Protein AF-A0A416RT00-F1 (afdb_monomer_lite)

Sequence (94 aa):
MSTWHKETAKRLTISAEDGKRKRTGFDGVVHFIPGLFNEEFNFRAIEKSTASMITTQASGYEKHHQDTTTLYGEDVQLIAKDGKIYYLPESKAE

Radius of gyration: 24.74 Å; chains: 1; bounding box: 54×31×66 Å

pLDDT: mean 85.04, std 12.05, range [46.62, 95.75]

Foldseek 3Di:
DQPVLVVVCVVQVPDLPVQKTFDDDPLQVVQVVVCVVPVCSRMDGHDNVVSVVSVCVNVVVDPPPPVPPPPPPDDWDWDDDPNDIDTDDDPPDD

Secondary structure (DSSP, 8-state):
-HHHHHHHHHHTTEETTTTEEE--HHHHHHHHHHHHH-GGGGEEE--HHHHHHHHHHHTT----------TTSS--EEEEETTEEEEE------

Structure (mmCIF, N/CA/C/O backbone):
data_AF-A0A416RT00-F1
#
_entry.id   AF-A0A416RT00-F1
#
loop_
_atom_site.group_PDB
_atom_site.id
_atom_site.type_symbol
_atom_site.label_atom_id
_atom_site.label_alt_id
_atom_site.label_comp_id
_atom_site.label_asym_id
_atom_site.label_entity_id
_atom_site.label_seq_id
_atom_site.pdbx_PDB_ins_code
_atom_site.Cartn_x
_atom_site.Cartn_y
_atom_site.Cartn_z
_atom_site.occupancy
_atom_site.B_iso_or_equiv
_atom_site.auth_seq_id
_atom_site.auth_comp_id
_atom_site.auth_asym_id
_atom_site.auth_atom_id
_atom_site.pdbx_PDB_model_num
ATOM 1 N N . MET A 1 1 ? 10.040 5.380 -5.196 1.00 58.56 1 MET A N 1
ATOM 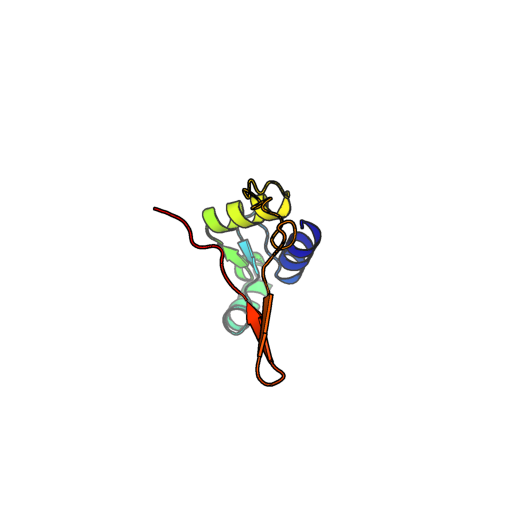2 C CA . MET A 1 1 ? 9.163 4.199 -5.028 1.00 58.56 1 MET A CA 1
ATOM 3 C C . MET A 1 1 ? 8.230 4.305 -3.811 1.00 58.56 1 MET A C 1
ATOM 5 O O . MET A 1 1 ? 7.114 3.818 -3.890 1.00 58.56 1 MET A O 1
ATOM 9 N N . SER A 1 2 ? 8.59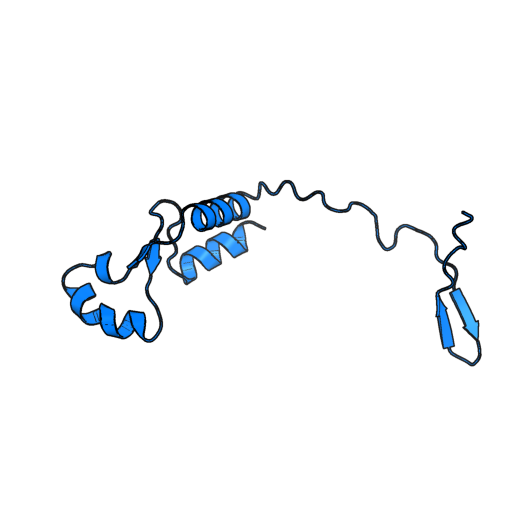4 5.012 -2.729 1.00 72.25 2 SER A N 1
ATOM 10 C CA . SER A 1 2 ? 7.798 5.077 -1.484 1.00 72.25 2 SER A CA 1
ATOM 11 C C . SER A 1 2 ? 6.471 5.863 -1.542 1.00 72.25 2 SER A C 1
ATOM 13 O O . SER A 1 2 ? 5.555 5.538 -0.788 1.00 72.25 2 SER A O 1
ATOM 15 N N . THR A 1 3 ? 6.324 6.869 -2.417 1.00 83.88 3 THR A N 1
ATOM 16 C CA . THR A 1 3 ? 5.109 7.715 -2.478 1.00 83.88 3 THR A CA 1
ATOM 17 C C . THR A 1 3 ? 3.859 6.918 -2.845 1.00 83.88 3 THR A C 1
ATOM 19 O O . THR A 1 3 ? 2.854 7.013 -2.147 1.00 83.88 3 THR A O 1
ATOM 22 N N . TRP A 1 4 ? 3.942 6.057 -3.866 1.00 87.62 4 TRP A N 1
ATOM 23 C C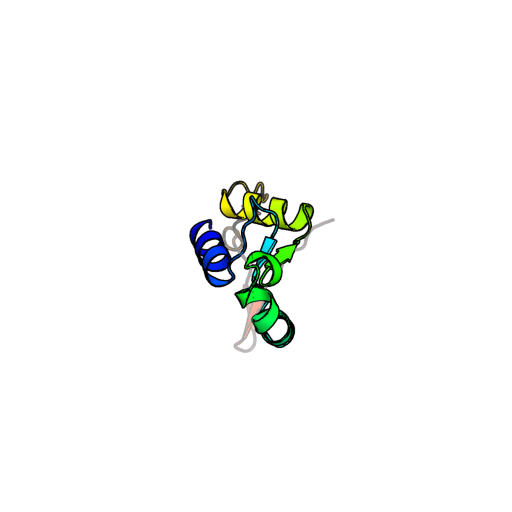A . TRP A 1 4 ? 2.811 5.228 -4.292 1.00 87.62 4 TRP A CA 1
ATOM 24 C C . TRP A 1 4 ? 2.336 4.280 -3.183 1.00 87.62 4 TRP A C 1
ATOM 26 O O . TRP A 1 4 ? 1.132 4.148 -2.953 1.00 87.62 4 TRP A O 1
ATOM 36 N N . HIS A 1 5 ? 3.273 3.662 -2.452 1.00 85.44 5 HIS A N 1
ATOM 37 C CA . HIS A 1 5 ? 2.944 2.778 -1.331 1.00 85.44 5 HIS A CA 1
ATOM 38 C C . HIS A 1 5 ? 2.244 3.540 -0.203 1.00 85.44 5 HIS A C 1
ATOM 40 O O . HIS A 1 5 ? 1.215 3.082 0.293 1.00 85.44 5 HIS A O 1
ATOM 46 N N . LYS A 1 6 ? 2.745 4.727 0.163 1.00 86.44 6 LYS A N 1
ATOM 47 C CA . LYS A 1 6 ? 2.136 5.573 1.203 1.00 86.44 6 LYS A CA 1
ATOM 48 C C . LYS A 1 6 ? 0.733 6.042 0.815 1.00 86.44 6 LYS A C 1
ATOM 50 O O . LYS A 1 6 ? -0.199 5.926 1.610 1.00 86.44 6 LYS A O 1
ATOM 55 N N . GLU A 1 7 ? 0.561 6.534 -0.409 1.00 90.56 7 GLU A N 1
ATOM 56 C CA . GLU A 1 7 ? -0.740 6.980 -0.918 1.00 90.56 7 GLU A CA 1
ATOM 57 C C . GLU A 1 7 ? -1.746 5.832 -0.995 1.00 90.56 7 GLU A C 1
ATOM 59 O O . GLU A 1 7 ? -2.903 5.984 -0.599 1.00 90.56 7 GLU A O 1
ATOM 64 N N . THR A 1 8 ? -1.301 4.656 -1.439 1.00 90.38 8 THR A N 1
ATOM 65 C CA . THR A 1 8 ? -2.149 3.466 -1.528 1.00 90.38 8 THR A CA 1
ATOM 66 C C . THR A 1 8 ? -2.551 2.954 -0.147 1.00 90.38 8 THR A C 1
ATOM 68 O O . THR A 1 8 ? -3.731 2.664 0.058 1.00 90.38 8 THR A O 1
ATOM 71 N N . ALA A 1 9 ? -1.625 2.899 0.816 1.00 90.75 9 ALA A N 1
ATOM 72 C CA . ALA A 1 9 ? -1.930 2.518 2.195 1.00 90.75 9 ALA A CA 1
ATOM 73 C C . ALA A 1 9 ? -2.959 3.469 2.825 1.00 90.75 9 ALA A C 1
ATOM 75 O O . ALA A 1 9 ? -3.937 3.012 3.415 1.00 90.75 9 ALA A O 1
ATOM 76 N N . LYS A 1 10 ? -2.814 4.785 2.608 1.00 91.25 10 LYS A N 1
ATOM 77 C CA . LYS A 1 10 ? -3.793 5.787 3.055 1.00 91.25 10 LYS A CA 1
ATOM 78 C C . LYS A 1 10 ? -5.158 5.588 2.393 1.00 91.25 10 LYS A C 1
ATOM 80 O O . LYS A 1 10 ? -6.170 5.517 3.089 1.00 91.25 10 LYS A O 1
ATOM 85 N N . ARG A 1 11 ? -5.195 5.454 1.061 1.00 91.12 11 ARG A N 1
ATOM 86 C CA . ARG A 1 11 ? -6.433 5.263 0.281 1.00 91.12 11 ARG A CA 1
ATOM 87 C C . ARG A 1 11 ? -7.204 4.019 0.713 1.00 91.12 11 ARG A C 1
ATOM 89 O O . ARG A 1 11 ? -8.427 4.050 0.770 1.00 91.12 11 ARG A O 1
ATOM 96 N N . LEU A 1 12 ? -6.494 2.931 0.999 1.00 90.44 12 LEU A N 1
ATOM 97 C CA . LEU A 1 12 ? -7.084 1.661 1.424 1.00 90.44 12 LEU A CA 1
ATOM 98 C C . LEU A 1 12 ? -7.258 1.558 2.945 1.00 90.44 12 LEU A C 1
ATOM 100 O O . LEU A 1 12 ? -7.743 0.536 3.430 1.00 90.44 12 LEU A O 1
ATOM 104 N N . THR A 1 13 ? -6.867 2.599 3.689 1.00 93.06 13 THR A N 1
ATOM 105 C CA . THR A 1 13 ? -6.889 2.635 5.156 1.00 93.06 13 THR A CA 1
ATOM 106 C C . THR A 1 13 ? -6.234 1.380 5.747 1.00 93.06 13 THR A C 1
ATOM 108 O O . THR A 1 13 ? -6.828 0.642 6.537 1.00 93.06 13 THR A O 1
ATOM 111 N N . ILE A 1 14 ? -5.018 1.098 5.280 1.00 93.69 14 ILE A N 1
ATOM 112 C CA . ILE A 1 14 ? -4.155 0.031 5.781 1.00 93.69 14 ILE A CA 1
ATOM 113 C C . ILE A 1 14 ? -3.220 0.649 6.817 1.00 93.69 14 ILE A C 1
ATOM 115 O O . ILE A 1 14 ? -2.456 1.556 6.491 1.00 93.69 14 ILE A O 1
ATOM 119 N N . SER A 1 15 ? -3.258 0.129 8.040 1.00 90.94 15 SER A N 1
ATOM 120 C CA . SER A 1 15 ? -2.264 0.401 9.073 1.00 90.94 15 SER A CA 1
ATOM 121 C C . SER A 1 15 ? -1.338 -0.808 9.172 1.00 90.94 15 SER A C 1
ATOM 123 O O . SER A 1 15 ? -1.734 -1.873 9.648 1.00 90.94 15 SER A O 1
ATOM 125 N N . ALA A 1 16 ? -0.114 -0.663 8.657 1.00 87.12 16 ALA A N 1
ATOM 126 C CA . ALA A 1 16 ? 0.908 -1.703 8.771 1.00 87.12 16 ALA A CA 1
ATOM 127 C C . ALA A 1 16 ? 1.424 -1.833 10.215 1.00 87.12 16 ALA A C 1
ATOM 129 O O . ALA A 1 16 ? 1.766 -2.935 10.632 1.00 87.12 16 ALA A O 1
ATOM 130 N N . GLU A 1 17 ? 1.425 -0.733 10.974 1.00 87.06 17 GLU A N 1
ATOM 131 C CA . GLU A 1 17 ? 1.801 -0.703 12.393 1.00 87.06 17 GLU A CA 1
ATOM 132 C C . GLU A 1 17 ? 0.785 -1.463 13.252 1.00 87.06 17 GLU A C 1
ATOM 134 O O . GLU A 1 17 ? 1.164 -2.347 14.016 1.00 87.06 17 GLU A O 1
ATOM 139 N N . ASP A 1 18 ? -0.509 -1.201 13.047 1.00 89.19 18 ASP A N 1
ATOM 140 C CA . ASP A 1 18 ? -1.585 -1.863 13.798 1.00 89.19 18 ASP A CA 1
ATOM 141 C C . ASP A 1 18 ? -1.975 -3.230 13.212 1.00 89.19 18 ASP A C 1
ATOM 143 O O . ASP A 1 18 ? -2.881 -3.893 13.715 1.00 89.19 18 ASP A O 1
ATOM 147 N N . GLY A 1 19 ? -1.353 -3.643 12.102 1.00 93.12 19 GLY A N 1
ATOM 148 C CA . GLY A 1 19 ? -1.646 -4.913 11.442 1.00 93.12 19 GLY A CA 1
ATOM 149 C C . GLY A 1 19 ? -3.109 -5.054 11.012 1.00 93.12 19 GLY A C 1
ATOM 150 O O . GLY A 1 19 ? -3.649 -6.162 11.026 1.00 93.12 19 GLY A O 1
ATOM 151 N N . LYS A 1 20 ? -3.761 -3.959 10.597 1.00 94.94 20 LYS A N 1
ATOM 152 C CA . LYS A 1 20 ? -5.175 -3.965 10.194 1.00 94.94 20 LYS A CA 1
ATOM 153 C C . LYS A 1 20 ? -5.459 -3.138 8.949 1.00 94.94 20 LYS A C 1
ATOM 155 O O . LYS A 1 20 ? -4.723 -2.226 8.584 1.00 94.94 20 LYS A O 1
ATOM 160 N N . ARG A 1 21 ? -6.572 -3.452 8.288 1.00 95.31 21 ARG A N 1
ATOM 161 C CA . ARG A 1 21 ? -7.107 -2.676 7.163 1.00 95.31 21 ARG A CA 1
ATOM 162 C C . ARG A 1 21 ? -8.605 -2.472 7.292 1.00 95.31 21 ARG A C 1
ATOM 164 O O . ARG A 1 21 ? -9.299 -3.337 7.829 1.00 95.31 21 ARG A O 1
ATOM 171 N N . LYS A 1 22 ? -9.116 -1.378 6.731 1.00 94.94 22 LYS A N 1
ATOM 172 C CA . LYS A 1 22 ? -10.560 -1.138 6.653 1.00 94.94 22 LYS A CA 1
ATOM 173 C C . LYS A 1 22 ? -11.251 -2.206 5.796 1.00 94.94 22 LYS A C 1
ATOM 175 O O . LYS A 1 22 ? -10.725 -2.653 4.766 1.00 94.94 22 LYS A O 1
ATOM 180 N N . ARG A 1 23 ? -12.428 -2.644 6.241 1.00 94.12 23 ARG A N 1
ATOM 181 C CA . ARG A 1 23 ? -13.336 -3.517 5.489 1.00 94.12 23 ARG A CA 1
ATOM 182 C C . ARG A 1 23 ? -13.993 -2.713 4.375 1.00 94.12 23 ARG A C 1
ATOM 184 O O . ARG A 1 23 ? -14.351 -1.553 4.553 1.00 94.12 23 ARG A O 1
ATOM 191 N N . THR A 1 24 ? -14.121 -3.321 3.204 1.00 92.81 24 THR A N 1
ATOM 192 C CA . THR A 1 24 ? -14.671 -2.669 2.009 1.00 92.81 24 THR A CA 1
ATOM 193 C C . THR A 1 24 ? -15.623 -3.626 1.296 1.00 92.81 24 THR A C 1
ATOM 195 O O . THR A 1 24 ? -15.671 -4.817 1.617 1.00 92.81 24 THR A O 1
ATOM 198 N N . GLY A 1 25 ? -16.398 -3.113 0.338 1.00 91.31 25 GLY A N 1
ATOM 199 C CA . GLY A 1 25 ? -17.369 -3.917 -0.405 1.00 91.31 25 GLY A CA 1
ATOM 200 C C . GLY A 1 25 ? -18.472 -4.470 0.499 1.00 91.31 25 GLY A C 1
ATOM 201 O O . GLY A 1 25 ? -18.863 -3.829 1.473 1.00 91.31 25 GLY A O 1
ATOM 202 N N . PHE A 1 26 ? -18.961 -5.668 0.182 1.00 93.19 26 PHE A N 1
ATOM 203 C CA . PHE A 1 26 ? -20.064 -6.298 0.913 1.00 93.19 26 PHE A CA 1
ATOM 204 C C . PHE A 1 26 ? -19.741 -6.543 2.399 1.00 93.19 26 PHE A C 1
ATOM 206 O O . PHE A 1 26 ? -20.563 -6.241 3.258 1.00 93.19 26 PHE A O 1
ATOM 213 N N . ASP A 1 27 ? -18.519 -6.991 2.711 1.00 91.25 27 ASP A N 1
ATOM 214 C CA . ASP A 1 27 ? -18.036 -7.160 4.093 1.00 91.25 27 ASP A CA 1
ATOM 215 C C . ASP A 1 27 ? -18.085 -5.835 4.876 1.00 91.25 27 ASP A C 1
ATOM 217 O O . ASP A 1 27 ? -18.485 -5.797 6.036 1.00 91.25 27 ASP A O 1
ATOM 221 N N . GLY A 1 28 ? -17.758 -4.718 4.218 1.00 92.31 28 GLY A N 1
ATOM 222 C CA . GLY A 1 28 ? -17.889 -3.384 4.807 1.00 92.31 28 GLY A CA 1
ATOM 223 C C . GLY A 1 28 ? -19.340 -2.988 5.100 1.00 92.31 28 GLY A C 1
ATOM 224 O O . GLY A 1 28 ? -19.601 -2.397 6.141 1.00 92.31 28 GLY A O 1
ATOM 225 N N . VAL A 1 29 ? -20.289 -3.343 4.226 1.00 92.94 29 VAL A N 1
ATOM 226 C CA . VAL A 1 29 ? -21.722 -3.058 4.435 1.00 92.94 29 VAL A CA 1
ATOM 227 C C . VAL A 1 29 ? -22.267 -3.833 5.634 1.00 92.94 29 VAL A C 1
ATOM 229 O O . VAL A 1 29 ? -22.949 -3.253 6.475 1.00 92.94 29 VAL A O 1
ATOM 232 N N . VAL A 1 30 ? -21.925 -5.120 5.756 1.00 93.31 30 VAL A N 1
ATOM 233 C CA . VAL A 1 30 ? -22.354 -5.966 6.885 1.00 93.31 30 VAL A CA 1
ATOM 234 C C . VAL A 1 30 ? -21.813 -5.433 8.214 1.00 93.31 30 VAL A C 1
ATOM 236 O O . VAL A 1 30 ? -22.533 -5.385 9.210 1.00 93.31 30 VAL A O 1
ATOM 239 N N . HIS A 1 31 ? -20.557 -4.987 8.226 1.00 93.31 31 HIS A N 1
ATOM 240 C CA . HIS A 1 31 ? -19.901 -4.483 9.430 1.00 93.31 31 HIS A CA 1
ATOM 241 C C . HIS A 1 31 ? -20.133 -2.992 9.711 1.00 93.31 31 HIS A C 1
ATOM 243 O O . HIS A 1 31 ? -19.687 -2.509 10.750 1.00 93.31 31 HIS A O 1
ATOM 249 N N . PHE A 1 32 ? -20.877 -2.279 8.859 1.00 90.44 32 PHE A N 1
ATOM 250 C CA . PHE A 1 32 ? -21.155 -0.855 9.048 1.00 90.44 32 PHE A CA 1
ATOM 251 C C . PHE A 1 32 ? -21.967 -0.587 10.320 1.00 90.44 32 PHE A C 1
ATOM 253 O O . PHE A 1 32 ? -21.558 0.229 11.138 1.00 90.44 32 PHE A O 1
ATOM 260 N N . ILE A 1 33 ? -23.084 -1.302 10.528 1.00 91.06 33 ILE A N 1
ATOM 261 C CA . ILE A 1 33 ? -23.945 -1.091 11.707 1.00 91.06 33 ILE A CA 1
ATOM 262 C C . ILE A 1 33 ? -23.212 -1.443 13.015 1.00 91.06 33 ILE A C 1
ATOM 264 O O . ILE A 1 33 ? -23.195 -0.594 13.905 1.00 91.06 33 ILE A O 1
ATOM 268 N N . PRO A 1 34 ? -22.548 -2.613 13.160 1.00 92.69 34 PRO A N 1
ATOM 269 C CA . PRO A 1 34 ? -21.687 -2.877 14.318 1.00 92.69 34 PRO A CA 1
ATOM 270 C C . PRO A 1 34 ? -20.591 -1.817 14.500 1.00 92.69 34 PRO A C 1
ATOM 272 O O . PRO A 1 34 ? -20.298 -1.406 15.622 1.00 92.69 34 PRO A O 1
ATOM 275 N N . GLY A 1 35 ? -20.033 -1.335 13.386 1.00 90.81 35 GLY A N 1
ATOM 276 C CA . GLY A 1 35 ? -19.018 -0.290 13.327 1.00 90.81 35 GLY A CA 1
ATOM 277 C C . GLY A 1 35 ? -19.444 1.065 13.897 1.00 90.81 35 GLY A C 1
ATOM 278 O O . GLY A 1 35 ? -18.573 1.842 14.278 1.00 90.81 35 GLY A O 1
ATOM 279 N N . LEU A 1 36 ? -20.749 1.347 13.991 1.00 92.12 36 LEU A N 1
ATOM 280 C CA . LEU A 1 36 ? -21.276 2.556 14.640 1.00 92.12 36 LEU A CA 1
ATOM 281 C C . LEU A 1 36 ? -21.193 2.486 16.173 1.00 92.12 36 LEU A C 1
ATOM 283 O O . LEU A 1 36 ? -21.157 3.525 16.826 1.00 92.12 36 LEU A O 1
ATOM 287 N N . PHE A 1 37 ? -21.156 1.279 16.745 1.00 93.81 37 PHE A N 1
ATOM 288 C CA . PHE A 1 37 ? -21.042 1.061 18.191 1.00 93.81 37 PHE A CA 1
ATOM 289 C C . PHE A 1 37 ? -19.595 0.832 18.634 1.00 93.81 37 PHE A C 1
ATOM 291 O O . PHE A 1 37 ? -19.221 1.215 19.740 1.00 93.81 37 PHE A O 1
ATOM 298 N N . ASN A 1 38 ? -18.781 0.201 17.784 1.00 92.81 38 ASN A N 1
ATOM 299 C CA . ASN A 1 38 ? -17.350 0.034 18.011 1.00 92.81 38 ASN A CA 1
ATOM 300 C C . ASN A 1 38 ? -16.602 0.096 16.677 1.00 92.81 38 ASN A C 1
ATOM 302 O O . ASN A 1 38 ? -16.759 -0.774 15.817 1.00 92.81 38 ASN A O 1
ATOM 306 N N . GLU A 1 39 ? -15.753 1.113 16.543 1.00 90.69 39 GLU A N 1
ATOM 307 C CA . GLU A 1 39 ? -15.022 1.404 15.314 1.00 90.69 39 GLU A CA 1
ATOM 308 C C . GLU A 1 39 ? -14.145 0.230 14.847 1.00 90.69 39 GLU A C 1
ATOM 310 O O . GLU A 1 39 ? -13.993 0.040 13.640 1.00 90.69 39 GLU A O 1
ATOM 315 N N . GLU A 1 40 ? -13.658 -0.614 15.763 1.00 91.69 40 GLU A N 1
ATOM 316 C CA . GLU A 1 40 ? -12.809 -1.770 15.449 1.00 91.69 40 GLU A CA 1
ATOM 317 C C . GLU A 1 40 ? -13.514 -2.786 14.533 1.00 91.69 40 GLU A C 1
ATOM 319 O O . GLU A 1 40 ? -12.864 -3.448 13.723 1.00 91.69 40 GLU A O 1
ATOM 324 N N . PHE A 1 41 ? -14.852 -2.858 14.555 1.00 93.69 41 PHE A N 1
ATOM 325 C CA . PHE A 1 41 ? -15.599 -3.727 13.639 1.00 93.69 41 PHE A CA 1
ATOM 326 C C . PHE A 1 41 ? -15.487 -3.303 12.170 1.00 93.69 41 PHE A C 1
ATOM 328 O O . PHE A 1 41 ? -15.638 -4.147 11.287 1.00 93.69 41 PHE A O 1
ATOM 335 N N . ASN A 1 42 ? -15.150 -2.040 11.883 1.00 93.38 42 ASN A N 1
ATOM 336 C CA . ASN A 1 42 ? -14.886 -1.580 10.517 1.00 93.38 42 ASN A CA 1
ATOM 337 C C . ASN A 1 42 ? -13.551 -2.099 9.963 1.00 93.38 42 ASN A C 1
ATOM 339 O O . ASN A 1 42 ? -13.250 -1.871 8.788 1.00 93.38 42 ASN A O 1
ATOM 343 N N . PHE A 1 43 ? -12.741 -2.779 10.776 1.00 95.12 43 PHE A N 1
ATOM 344 C CA . PHE A 1 43 ? -11.407 -3.237 10.418 1.00 95.12 43 PHE A CA 1
ATOM 345 C C . PHE A 1 43 ? -11.296 -4.765 10.456 1.00 95.12 43 PHE A C 1
ATOM 347 O O . PHE A 1 43 ? -12.089 -5.485 11.069 1.00 95.12 43 PHE A O 1
ATOM 354 N N . ARG A 1 44 ? -10.298 -5.279 9.737 1.00 94.56 44 ARG A N 1
ATOM 355 C CA . ARG A 1 44 ? -9.853 -6.672 9.817 1.00 94.56 44 ARG A CA 1
ATOM 356 C C . ARG A 1 44 ? -8.340 -6.738 9.888 1.00 94.56 44 ARG A C 1
ATOM 358 O O . ARG A 1 44 ? -7.659 -5.920 9.267 1.00 94.56 44 ARG A O 1
ATOM 365 N N . ALA A 1 45 ? -7.838 -7.757 10.574 1.00 95.25 45 ALA A N 1
ATOM 366 C CA . ALA A 1 45 ? -6.415 -8.042 10.616 1.00 95.25 45 ALA A CA 1
ATOM 367 C C . ALA A 1 45 ? -5.860 -8.329 9.209 1.00 95.25 45 ALA A C 1
ATOM 369 O O . ALA A 1 45 ? -6.542 -8.903 8.344 1.00 95.25 45 ALA A O 1
ATOM 370 N N . ILE A 1 46 ? -4.611 -7.929 9.003 1.00 94.81 46 ILE A N 1
ATOM 371 C CA . ILE A 1 46 ? -3.757 -8.375 7.903 1.00 94.81 46 ILE A CA 1
ATOM 372 C C . ILE A 1 46 ? -2.678 -9.299 8.462 1.00 94.81 46 ILE A C 1
ATOM 374 O O . ILE A 1 46 ? -2.322 -9.231 9.637 1.00 94.81 46 ILE A O 1
ATOM 378 N N . GLU A 1 47 ? -2.160 -10.189 7.623 1.00 95.75 47 GLU A N 1
ATOM 379 C CA . GLU A 1 47 ? -1.089 -11.085 8.041 1.00 95.75 47 GLU A CA 1
ATOM 380 C C . GLU A 1 47 ? 0.189 -10.292 8.354 1.00 95.75 47 GLU A C 1
ATOM 382 O O . GLU A 1 47 ? 0.527 -9.330 7.657 1.00 95.75 47 GLU A O 1
ATOM 387 N N . LYS A 1 48 ? 0.941 -10.726 9.370 1.00 92.88 48 LYS A N 1
ATOM 388 C CA . LYS A 1 48 ? 2.215 -10.102 9.756 1.00 92.88 48 LYS A CA 1
ATOM 389 C C . LYS A 1 48 ? 3.218 -10.048 8.597 1.00 92.88 48 LYS A C 1
ATOM 391 O O . LYS A 1 48 ? 3.920 -9.051 8.451 1.00 92.88 48 LYS A O 1
ATOM 396 N N . SER A 1 49 ? 3.267 -11.087 7.760 1.00 92.62 49 SER A N 1
ATOM 397 C CA . SER A 1 49 ? 4.114 -11.119 6.558 1.00 92.62 49 SER A CA 1
ATOM 398 C C . SER A 1 49 ? 3.729 -10.014 5.566 1.00 92.62 49 SER A C 1
ATOM 400 O O . SER A 1 49 ? 4.595 -9.307 5.055 1.00 92.62 49 SER A O 1
ATOM 402 N N . THR A 1 50 ? 2.426 -9.793 5.369 1.00 92.81 50 THR A N 1
ATOM 403 C CA . THR A 1 50 ? 1.892 -8.741 4.499 1.00 92.81 50 THR A CA 1
ATOM 404 C C . THR A 1 50 ? 2.220 -7.355 5.052 1.00 92.81 50 THR A C 1
ATOM 406 O O . THR A 1 50 ? 2.692 -6.500 4.305 1.00 92.81 50 THR A O 1
ATOM 409 N N . ALA A 1 51 ? 2.028 -7.132 6.357 1.00 92.56 51 ALA A N 1
ATOM 410 C CA . ALA A 1 51 ? 2.406 -5.877 7.007 1.00 92.56 51 ALA A CA 1
ATOM 411 C C . ALA A 1 51 ? 3.912 -5.596 6.850 1.00 92.56 51 ALA A C 1
ATOM 413 O O . ALA A 1 51 ? 4.298 -4.497 6.457 1.00 92.56 51 ALA A O 1
ATOM 414 N N . SER A 1 52 ? 4.756 -6.614 7.064 1.00 90.88 52 SER A N 1
ATOM 415 C CA . SER A 1 52 ? 6.207 -6.514 6.876 1.00 90.88 52 SER A CA 1
ATOM 416 C C . SER A 1 52 ? 6.579 -6.153 5.439 1.00 90.88 52 SER A C 1
ATOM 418 O O . SER A 1 52 ? 7.406 -5.271 5.232 1.00 90.88 52 SER A O 1
ATOM 420 N N . MET A 1 53 ? 5.960 -6.797 4.447 1.00 89.38 53 MET A N 1
ATOM 421 C CA . MET A 1 53 ? 6.222 -6.531 3.032 1.00 89.38 53 MET A CA 1
ATOM 422 C C . MET A 1 53 ? 5.869 -5.088 2.651 1.00 89.38 53 MET A C 1
ATOM 424 O O . MET A 1 53 ? 6.670 -4.411 2.008 1.00 89.38 53 MET A O 1
ATOM 428 N N . ILE A 1 54 ? 4.714 -4.586 3.105 1.00 88.44 54 ILE A N 1
ATOM 429 C CA . ILE A 1 54 ? 4.297 -3.194 2.873 1.00 88.44 54 ILE A CA 1
ATOM 430 C C . ILE A 1 54 ? 5.305 -2.221 3.492 1.00 88.44 54 ILE A C 1
ATOM 432 O O . ILE A 1 54 ? 5.701 -1.262 2.833 1.00 88.44 54 ILE A O 1
ATOM 436 N N . THR A 1 55 ? 5.750 -2.470 4.726 1.00 88.94 55 THR A N 1
ATOM 437 C CA . THR A 1 55 ? 6.730 -1.617 5.414 1.00 88.94 55 THR A CA 1
ATOM 438 C C . THR A 1 55 ? 8.081 -1.605 4.696 1.00 88.94 55 THR A C 1
ATOM 440 O O . THR A 1 55 ? 8.653 -0.532 4.498 1.00 88.94 55 THR A O 1
ATOM 443 N N . THR A 1 56 ? 8.575 -2.763 4.248 1.00 87.25 56 THR A N 1
ATOM 444 C CA . THR A 1 56 ? 9.830 -2.874 3.484 1.00 87.25 56 THR A CA 1
ATOM 445 C C . THR A 1 56 ? 9.756 -2.130 2.150 1.00 87.25 56 THR A C 1
ATOM 447 O O . THR A 1 56 ? 10.669 -1.387 1.798 1.00 87.25 56 THR A O 1
ATOM 450 N N . GLN A 1 57 ? 8.647 -2.260 1.424 1.00 84.12 57 GLN A N 1
ATOM 451 C CA . GLN A 1 57 ? 8.452 -1.558 0.153 1.00 84.12 57 GLN A CA 1
ATOM 452 C C . GLN A 1 57 ? 8.263 -0.047 0.342 1.00 84.12 57 GLN A C 1
ATOM 454 O O . GLN A 1 57 ? 8.788 0.766 -0.423 1.00 84.12 57 GLN A O 1
ATOM 459 N N . ALA A 1 58 ? 7.561 0.362 1.402 1.00 84.88 58 ALA A N 1
ATOM 460 C CA . ALA A 1 58 ? 7.342 1.768 1.726 1.00 84.88 58 ALA A CA 1
ATOM 461 C C . ALA A 1 58 ? 8.613 2.482 2.214 1.00 84.88 58 ALA A C 1
ATOM 463 O O . ALA A 1 58 ? 8.752 3.686 1.979 1.00 84.88 58 ALA A O 1
ATOM 464 N N . SER A 1 59 ? 9.544 1.771 2.863 1.00 83.56 59 SER A N 1
ATOM 465 C CA . SER A 1 59 ? 10.840 2.326 3.280 1.00 83.56 59 SER A CA 1
ATOM 466 C C . SER A 1 59 ? 11.811 2.511 2.110 1.00 83.56 59 SER A C 1
ATOM 468 O O . SER A 1 59 ? 12.821 3.195 2.258 1.00 83.56 59 SER A O 1
ATOM 470 N N . GLY A 1 60 ? 11.498 1.950 0.935 1.00 73.06 60 GLY A N 1
ATOM 471 C CA . GLY A 1 60 ? 12.387 1.962 -0.226 1.00 73.06 60 GLY A CA 1
ATOM 472 C C . GLY A 1 60 ? 13.627 1.088 -0.036 1.00 73.06 60 GLY A C 1
ATOM 473 O O . GLY A 1 60 ? 14.537 1.148 -0.858 1.00 73.06 60 GLY A O 1
ATOM 474 N N . TYR A 1 61 ? 13.666 0.279 1.027 1.00 65.94 61 TYR A N 1
ATOM 475 C CA . TYR A 1 61 ? 14.745 -0.656 1.315 1.00 65.94 61 TYR A CA 1
ATOM 476 C C . TYR A 1 61 ? 14.483 -1.978 0.594 1.00 65.94 61 TYR A C 1
ATOM 478 O O . TYR A 1 61 ? 14.370 -3.037 1.208 1.00 65.94 61 TYR A O 1
ATOM 486 N N . GLU A 1 62 ? 14.344 -1.928 -0.727 1.00 61.62 62 GLU A N 1
ATOM 487 C CA . GLU A 1 62 ? 14.373 -3.148 -1.516 1.00 61.62 62 GLU A CA 1
ATOM 488 C C . GLU A 1 62 ? 15.810 -3.384 -1.977 1.00 61.62 62 GLU A C 1
ATOM 490 O O . GLU A 1 62 ? 16.328 -2.683 -2.845 1.00 61.62 62 GLU A O 1
ATOM 495 N N . LYS A 1 63 ? 16.456 -4.409 -1.403 1.00 57.81 63 LYS A N 1
ATOM 496 C CA . LYS A 1 63 ? 17.588 -5.097 -2.039 1.00 57.81 63 LYS A CA 1
ATOM 497 C C . LYS A 1 63 ? 17.066 -5.870 -3.253 1.00 57.81 63 LYS A C 1
ATOM 499 O O . LYS A 1 63 ? 17.176 -7.090 -3.317 1.00 57.81 63 LYS A O 1
ATOM 504 N N . HIS A 1 64 ? 16.459 -5.179 -4.207 1.00 58.38 64 HIS A N 1
ATOM 505 C CA . HIS A 1 64 ? 1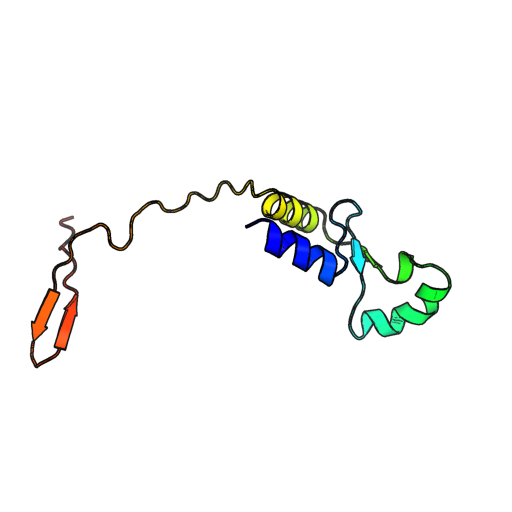6.394 -5.741 -5.539 1.00 58.38 64 HIS A CA 1
ATOM 506 C C . HIS A 1 64 ? 17.815 -5.675 -6.061 1.00 58.38 64 HIS A C 1
ATOM 508 O O . HIS A 1 64 ? 18.394 -4.591 -6.146 1.00 58.38 64 HIS A O 1
ATOM 514 N N . HIS A 1 65 ? 18.392 -6.834 -6.373 1.00 59.44 65 HIS A N 1
ATOM 515 C CA . HIS A 1 65 ? 19.405 -6.878 -7.413 1.00 59.44 65 HIS A CA 1
ATOM 516 C C . HIS A 1 65 ? 18.716 -6.310 -8.650 1.00 59.44 65 HIS A C 1
ATOM 518 O O . HIS A 1 65 ? 18.017 -7.023 -9.365 1.00 59.44 65 HIS A O 1
ATOM 524 N N . GLN A 1 66 ? 18.802 -4.992 -8.831 1.00 59.81 66 GLN A N 1
ATOM 525 C CA . GLN A 1 66 ? 18.508 -4.408 -10.119 1.00 59.81 66 GLN A CA 1
ATOM 526 C C . GLN A 1 66 ? 19.467 -5.110 -11.057 1.00 59.81 66 GLN A C 1
ATOM 528 O O . GLN A 1 66 ? 20.677 -5.093 -10.823 1.00 59.81 66 GLN A O 1
ATOM 533 N N . ASP A 1 67 ? 18.915 -5.808 -12.040 1.00 62.22 67 ASP A N 1
ATOM 534 C CA . ASP A 1 67 ? 19.718 -6.264 -13.148 1.00 62.22 67 ASP A CA 1
ATOM 535 C C . ASP A 1 67 ? 20.264 -4.993 -13.803 1.00 62.22 67 ASP A C 1
ATOM 537 O O . ASP A 1 67 ? 19.551 -4.257 -14.483 1.00 62.22 67 ASP A O 1
ATOM 541 N N . THR A 1 68 ? 21.499 -4.642 -13.446 1.00 64.19 68 THR A N 1
ATOM 542 C CA . THR A 1 68 ? 22.187 -3.462 -13.966 1.00 64.19 68 THR A CA 1
ATOM 543 C C . THR A 1 68 ? 22.650 -3.696 -15.394 1.00 64.19 68 THR A C 1
ATOM 545 O O . THR A 1 68 ? 23.264 -2.804 -15.975 1.00 64.19 68 THR A O 1
ATOM 548 N N . THR A 1 69 ? 22.388 -4.883 -15.951 1.00 71.12 69 THR A N 1
ATOM 549 C CA . THR A 1 69 ? 22.600 -5.167 -17.360 1.00 71.12 69 THR A CA 1
ATOM 550 C C . THR A 1 69 ? 21.786 -4.168 -18.167 1.00 71.12 69 THR A C 1
ATOM 552 O O . THR A 1 69 ? 20.554 -4.148 -18.167 1.00 71.12 69 THR A O 1
ATOM 555 N N . THR A 1 70 ? 22.496 -3.266 -18.827 1.00 68.69 70 THR A N 1
ATOM 556 C CA . THR A 1 70 ? 21.911 -2.303 -19.741 1.00 68.69 70 THR A CA 1
ATOM 557 C C . THR A 1 70 ? 21.399 -3.075 -20.951 1.00 68.69 70 THR A C 1
ATOM 559 O O . THR A 1 70 ? 22.166 -3.416 -21.840 1.00 68.69 70 THR A O 1
ATOM 562 N N . LEU A 1 71 ? 20.087 -3.331 -21.007 1.00 65.44 71 LEU A N 1
ATOM 563 C CA . LEU A 1 71 ? 19.433 -4.080 -22.099 1.00 65.44 71 LEU A CA 1
ATOM 564 C C . LEU A 1 71 ? 19.747 -3.547 -23.511 1.00 65.44 71 LEU A C 1
ATOM 566 O O . LEU A 1 71 ? 19.559 -4.257 -24.491 1.00 65.44 71 LEU A O 1
ATOM 570 N N . TYR A 1 72 ? 20.204 -2.297 -23.606 1.00 70.88 72 TYR A N 1
ATOM 571 C CA . TYR A 1 72 ? 20.578 -1.612 -24.846 1.00 70.88 72 TYR A CA 1
ATOM 572 C C . TYR A 1 72 ? 22.030 -1.114 -24.839 1.00 70.88 72 TYR A C 1
ATOM 574 O O . TYR A 1 72 ? 22.376 -0.226 -25.611 1.00 70.88 72 TYR A O 1
ATOM 582 N N . GLY A 1 73 ? 22.853 -1.588 -23.901 1.00 73.25 73 GLY A N 1
ATOM 583 C CA . GLY A 1 73 ? 24.259 -1.194 -23.808 1.00 73.25 73 GLY A CA 1
ATOM 584 C C . GLY A 1 73 ? 25.171 -1.973 -24.747 1.00 73.25 73 GLY A C 1
ATOM 585 O O . GLY A 1 73 ? 26.301 -1.551 -24.967 1.00 73.25 73 GLY A O 1
ATOM 586 N N . GLU A 1 74 ? 24.690 -3.095 -25.274 1.00 79.12 74 GLU A N 1
ATOM 587 C CA . GLU A 1 74 ? 25.437 -3.953 -26.185 1.00 79.12 74 GLU A CA 1
ATOM 588 C C . GLU A 1 74 ? 25.070 -3.632 -27.636 1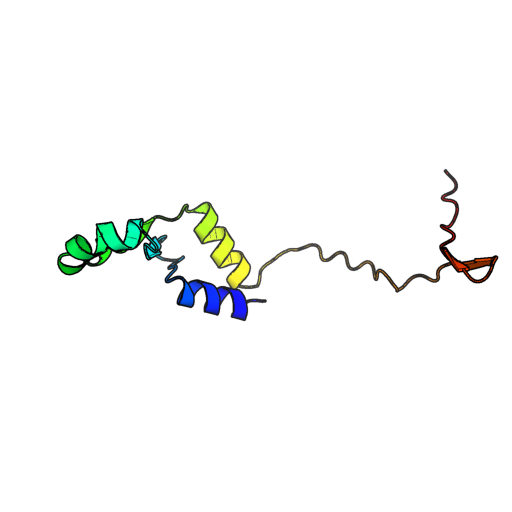.00 79.12 74 GLU A C 1
ATOM 590 O O . GLU A 1 74 ? 23.897 -3.430 -27.970 1.00 79.12 74 GLU A O 1
ATOM 595 N N . ASP A 1 75 ? 26.083 -3.601 -28.501 1.00 83.19 75 ASP A N 1
ATOM 596 C CA . ASP A 1 75 ? 25.874 -3.531 -29.942 1.00 83.19 75 ASP A CA 1
ATOM 597 C C . ASP A 1 75 ? 25.209 -4.827 -30.424 1.00 83.19 75 ASP A C 1
ATOM 599 O O . ASP A 1 75 ? 25.576 -5.928 -30.015 1.00 83.19 75 ASP A O 1
ATOM 603 N N . VAL A 1 76 ? 24.223 -4.707 -31.316 1.00 84.81 76 VAL A N 1
ATOM 604 C CA . VAL A 1 76 ? 23.483 -5.856 -31.856 1.00 84.81 76 VAL A CA 1
ATOM 605 C C . VAL A 1 76 ? 23.640 -5.960 -33.365 1.00 84.81 76 VAL A C 1
ATOM 607 O O . VAL A 1 76 ? 23.674 -4.958 -34.081 1.00 84.81 76 VAL A O 1
ATOM 610 N N . GLN A 1 77 ? 23.680 -7.192 -33.870 1.00 89.31 77 GLN A N 1
ATOM 611 C CA . GLN A 1 77 ? 23.711 -7.451 -35.305 1.00 89.31 77 GLN A CA 1
ATOM 612 C C . GLN A 1 77 ? 22.285 -7.528 -35.860 1.00 89.31 77 GLN A C 1
ATOM 614 O O . GLN A 1 77 ? 21.428 -8.247 -35.340 1.00 89.31 77 GLN A O 1
ATOM 619 N N . LEU A 1 78 ? 22.028 -6.783 -36.936 1.00 90.12 78 LEU A N 1
ATOM 620 C CA . LEU A 1 78 ? 20.743 -6.754 -37.631 1.00 90.12 78 LEU A CA 1
ATOM 621 C C . LEU A 1 78 ? 20.922 -7.160 -39.097 1.00 90.12 78 LEU A C 1
ATOM 623 O O . LEU A 1 78 ? 21.865 -6.730 -39.757 1.00 90.12 78 LEU A O 1
ATOM 627 N N . ILE A 1 79 ? 19.985 -7.947 -39.627 1.00 93.31 79 ILE A N 1
ATOM 628 C CA . ILE A 1 79 ? 19.929 -8.323 -41.046 1.00 93.31 79 ILE A CA 1
ATOM 629 C C . ILE A 1 79 ? 18.718 -7.655 -41.693 1.00 93.31 79 ILE A C 1
ATOM 631 O O . ILE A 1 79 ? 17.598 -7.799 -41.204 1.00 93.31 79 ILE A O 1
ATOM 635 N N . ALA A 1 80 ? 18.919 -6.990 -42.832 1.00 95.06 80 ALA A N 1
ATOM 636 C CA . ALA A 1 80 ? 17.835 -6.505 -43.681 1.00 95.06 80 ALA A CA 1
ATOM 637 C C . ALA A 1 80 ? 17.605 -7.462 -44.861 1.00 95.06 80 ALA A C 1
ATOM 639 O O . ALA A 1 80 ? 18.516 -7.712 -45.650 1.00 95.06 80 ALA A O 1
ATOM 640 N N . LYS A 1 81 ? 16.386 -7.997 -44.998 1.00 95.12 81 LYS A N 1
ATOM 641 C CA . LYS A 1 81 ? 16.003 -8.890 -46.101 1.00 95.12 81 LYS A CA 1
ATOM 642 C C . LYS A 1 81 ? 14.522 -8.733 -46.441 1.00 95.12 81 LYS A C 1
ATOM 644 O O . LYS A 1 81 ? 13.686 -8.701 -45.542 1.00 95.12 81 LYS A O 1
ATOM 649 N N . ASP A 1 82 ? 14.204 -8.640 -47.732 1.00 95.50 82 ASP A N 1
ATOM 650 C CA . ASP A 1 82 ? 12.828 -8.531 -48.248 1.00 95.50 82 ASP A CA 1
ATOM 651 C C . ASP A 1 82 ? 12.022 -7.381 -47.607 1.00 95.50 82 ASP A C 1
ATOM 653 O O . ASP A 1 82 ? 10.847 -7.522 -47.271 1.00 95.50 82 ASP A O 1
ATOM 657 N N . GLY A 1 83 ? 12.682 -6.240 -47.372 1.00 95.62 83 GLY A N 1
ATOM 658 C CA . GLY A 1 83 ? 12.074 -5.067 -46.731 1.00 95.62 83 GLY A CA 1
ATOM 659 C C . GLY A 1 83 ? 11.823 -5.209 -45.223 1.00 95.62 83 GLY A C 1
ATOM 660 O O . GLY A 1 83 ? 11.145 -4.364 -44.644 1.00 95.62 83 GLY A O 1
ATOM 661 N N . LYS A 1 84 ? 12.352 -6.256 -44.576 1.00 95.69 84 LYS A N 1
ATOM 662 C CA . LYS A 1 84 ? 12.219 -6.517 -43.134 1.00 95.69 84 LYS A CA 1
ATOM 663 C C . LYS A 1 84 ? 13.582 -6.515 -42.442 1.00 95.69 84 LYS A C 1
ATOM 665 O O . LYS A 1 84 ? 14.590 -6.835 -43.068 1.00 95.69 84 LYS A O 1
ATOM 670 N N . ILE A 1 85 ? 13.592 -6.180 -41.151 1.00 94.75 85 ILE A N 1
ATOM 671 C CA . ILE A 1 85 ? 14.783 -6.170 -40.288 1.00 94.75 85 ILE A CA 1
ATOM 672 C C . ILE A 1 85 ? 14.657 -7.303 -39.265 1.00 94.75 85 ILE A C 1
ATOM 674 O O . ILE A 1 85 ? 13.612 -7.448 -38.633 1.00 94.75 85 ILE A O 1
ATOM 678 N N . TYR A 1 86 ? 15.719 -8.089 -39.103 1.00 92.25 86 TYR A N 1
ATOM 679 C CA . TYR A 1 86 ? 15.789 -9.233 -38.197 1.00 92.25 86 TYR A CA 1
ATOM 680 C C . TYR A 1 86 ? 16.959 -9.073 -37.230 1.00 92.25 86 TYR A C 1
ATOM 682 O O . TYR A 1 86 ? 18.033 -8.634 -37.636 1.00 92.25 86 TYR A O 1
ATOM 690 N N . TYR A 1 87 ? 16.758 -9.466 -35.974 1.00 90.44 87 TYR A N 1
ATOM 691 C CA . TYR A 1 87 ? 17.838 -9.608 -35.001 1.00 90.44 87 TYR A CA 1
ATOM 692 C C . TYR A 1 87 ? 18.641 -10.877 -35.292 1.00 90.44 87 TYR A C 1
ATOM 694 O O . TYR A 1 87 ? 18.056 -11.946 -35.483 1.00 90.44 87 TYR A O 1
ATOM 702 N N . LEU A 1 88 ? 19.966 -10.753 -35.314 1.00 88.19 88 LEU A N 1
ATOM 703 C CA . LEU A 1 88 ? 20.882 -11.879 -35.397 1.00 88.19 88 LEU A CA 1
ATOM 704 C C . LEU A 1 88 ? 21.583 -12.038 -34.038 1.00 88.19 88 LEU A C 1
ATOM 706 O O . LEU A 1 88 ? 22.437 -11.214 -33.709 1.00 88.19 88 LEU A O 1
ATOM 710 N N . PRO A 1 89 ? 21.232 -13.058 -33.235 1.00 82.19 89 PRO A N 1
ATOM 711 C CA . PRO A 1 89 ? 21.959 -13.338 -32.005 1.00 82.19 89 PRO A CA 1
ATOM 712 C C . PRO A 1 89 ? 23.391 -13.762 -32.331 1.00 82.19 89 PRO A C 1
ATOM 714 O O . PRO A 1 89 ? 23.609 -14.548 -33.255 1.00 82.19 89 PRO A O 1
ATOM 717 N N . GLU A 1 90 ? 24.361 -13.288 -31.551 1.00 74.94 90 GLU A N 1
ATOM 718 C CA . GLU A 1 90 ? 25.711 -13.842 -31.610 1.00 74.94 90 GLU A CA 1
ATOM 719 C C . GLU A 1 90 ? 25.653 -15.332 -31.263 1.00 74.94 90 GLU A C 1
ATOM 721 O O . GLU A 1 90 ? 25.018 -15.737 -30.283 1.00 74.94 90 GLU A O 1
ATOM 726 N N . SER A 1 91 ? 26.296 -16.171 -32.078 1.00 69.44 91 SER A N 1
ATOM 727 C CA . SER A 1 91 ? 26.437 -17.584 -31.751 1.00 69.44 91 SER A CA 1
ATOM 728 C C . SER A 1 91 ? 27.233 -17.682 -30.455 1.00 69.44 91 SER A C 1
ATOM 730 O O . SER A 1 91 ? 28.434 -17.407 -30.449 1.00 69.44 91 SER A O 1
ATOM 732 N N . LYS A 1 92 ? 26.582 -18.076 -29.359 1.00 60.12 92 LYS A N 1
ATOM 733 C CA . LYS A 1 92 ? 27.305 -18.518 -28.170 1.00 60.12 92 LYS A CA 1
ATOM 734 C C . LYS A 1 92 ? 28.043 -19.788 -28.582 1.00 60.12 92 LYS A C 1
ATOM 736 O O . LYS A 1 92 ? 27.415 -20.829 -28.738 1.00 60.12 92 LYS A O 1
ATOM 741 N N . ALA A 1 93 ? 29.333 -19.669 -28.882 1.00 56.44 93 ALA A N 1
ATOM 742 C CA . ALA A 1 93 ? 30.190 -20.836 -28.986 1.00 56.44 93 ALA A CA 1
ATOM 743 C C . ALA A 1 93 ? 30.160 -21.522 -27.612 1.00 56.44 93 ALA A C 1
ATOM 745 O O . ALA A 1 93 ? 30.450 -20.870 -26.607 1.00 56.44 93 ALA A O 1
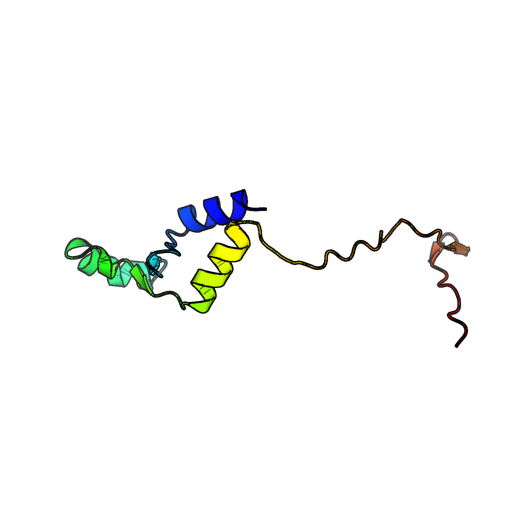ATOM 746 N N . GLU A 1 94 ? 29.700 -22.773 -27.585 1.00 46.62 94 GLU A N 1
ATOM 747 C CA . GLU A 1 94 ? 29.814 -23.670 -26.426 1.00 46.62 94 GLU A CA 1
ATOM 748 C C . GLU A 1 94 ? 31.278 -23.989 -26.109 1.00 46.62 94 GLU A C 1
ATOM 750 O O . GLU A 1 94 ? 32.075 -24.152 -27.065 1.00 46.62 94 GLU A O 1
#